Protein AF-A0A7D7VGT2-F1 (afdb_monomer)

Solvent-accessible surface area (backbone atoms only — not comparable to full-atom values): 5746 Å² total; per-residue (Å²): 115,57,35,35,56,78,41,27,83,41,61,41,35,40,81,72,52,59,53,30,30,29,39,37,37,34,20,82,39,66,64,40,29,50,34,62,68,66,17,54,60,53,69,56,52,22,63,74,66,74,38,88,78,59,71,83,62,66,47,75,41,70,96,66,16,30,41,35,38,67,41,68,49,95,38,51,62,89,40,98,76,40,71,94,38,46,87,70,46,55,27,55,60,54,31,70,40,63,24,44,79,75,127

Mean predicted aligned error: 5.71 Å

pLDDT: mean 81.63, std 9.76, range [43.47, 93.12]

Radius of gyration: 13.16 Å; Cα contacts (8 Å, |Δi|>4): 197; chains: 1; bounding box: 27×25×45 Å

Nearest PDB structures (foldseek):
  7c5z-assembly1_A  TM=5.888E-01  e=7.001E+00  Sprivivirus cyprinus
  5lzy-assembly1_ii  TM=3.119E-01  e=4.161E+00  Homo sapiens

Structure (mmCIF, N/CA/C/O backbone):
data_AF-A0A7D7VGT2-F1
#
_entry.id   AF-A0A7D7VGT2-F1
#
loop_
_atom_site.group_PDB
_atom_site.id
_atom_site.type_symbol
_atom_site.label_atom_id
_atom_site.label_alt_id
_atom_site.label_comp_id
_atom_site.label_asym_id
_atom_site.label_entity_id
_atom_site.label_seq_id
_atom_site.pdbx_PDB_ins_code
_atom_site.Cartn_x
_atom_site.Cartn_y
_atom_site.Cartn_z
_atom_site.occupancy
_atom_site.B_iso_or_equiv
_atom_site.auth_seq_id
_atom_site.auth_comp_id
_atom_site.auth_asym_id
_atom_site.auth_atom_id
_atom_site.pdbx_PDB_model_num
ATOM 1 N N . MET A 1 1 ? -4.938 -12.562 13.745 1.00 63.31 1 MET A N 1
ATOM 2 C CA . MET A 1 1 ? -4.412 -11.281 13.236 1.00 63.31 1 MET A CA 1
ATOM 3 C C . MET A 1 1 ? -5.458 -10.786 12.263 1.00 63.31 1 MET A C 1
ATOM 5 O O . MET A 1 1 ? -5.850 -11.618 11.457 1.00 63.31 1 MET A O 1
ATOM 9 N N . PRO A 1 2 ? -6.015 -9.575 12.423 1.00 77.31 2 PRO A N 1
ATOM 10 C CA . PRO A 1 2 ? -6.930 -9.043 11.421 1.00 77.31 2 PRO A CA 1
ATOM 11 C C . PRO A 1 2 ? -6.159 -8.706 10.145 1.00 77.31 2 PRO A C 1
ATOM 13 O O . PRO A 1 2 ? -4.984 -8.328 10.215 1.00 77.31 2 PRO A O 1
ATOM 16 N N . ASP A 1 3 ? -6.820 -8.837 9.007 1.00 82.50 3 ASP A N 1
ATOM 17 C CA . ASP A 1 3 ? -6.311 -8.326 7.742 1.00 82.50 3 ASP A CA 1
ATOM 18 C C . ASP A 1 3 ? -6.647 -6.841 7.614 1.00 82.50 3 ASP A C 1
ATOM 20 O O . ASP A 1 3 ? -7.514 -6.302 8.308 1.00 82.50 3 ASP A O 1
ATOM 24 N N . ILE A 1 4 ? -5.938 -6.127 6.742 1.00 79.88 4 ILE A N 1
ATOM 25 C CA . ILE A 1 4 ? -6.228 -4.710 6.512 1.00 79.88 4 ILE A CA 1
ATOM 26 C C . ILE A 1 4 ? -7.650 -4.527 5.972 1.00 79.88 4 ILE A C 1
ATOM 28 O O . ILE A 1 4 ? -8.268 -3.511 6.279 1.00 79.88 4 ILE A O 1
ATOM 32 N N . CYS A 1 5 ? -8.203 -5.496 5.240 1.00 78.94 5 CYS A N 1
ATOM 33 C CA . CYS A 1 5 ? -9.600 -5.490 4.802 1.00 78.94 5 CYS A CA 1
ATOM 34 C C . CYS A 1 5 ? -10.609 -5.506 5.964 1.00 78.94 5 CYS A C 1
ATOM 36 O O . CYS A 1 5 ? -11.707 -4.980 5.804 1.00 78.94 5 CYS A O 1
ATOM 38 N N . ASP A 1 6 ? -10.230 -6.026 7.136 1.00 83.25 6 ASP A N 1
ATOM 39 C CA . ASP A 1 6 ? -11.093 -6.056 8.321 1.00 83.25 6 ASP A CA 1
ATOM 40 C C . ASP A 1 6 ? -11.163 -4.693 9.034 1.00 83.25 6 ASP A C 1
ATOM 42 O O . ASP A 1 6 ? -12.036 -4.478 9.872 1.00 83.25 6 ASP A O 1
ATOM 46 N N . ILE A 1 7 ? -10.230 -3.773 8.742 1.00 86.06 7 ILE A N 1
ATOM 47 C CA . ILE A 1 7 ? -10.082 -2.487 9.458 1.00 86.06 7 ILE A CA 1
ATOM 48 C C . ILE A 1 7 ? -10.057 -1.251 8.545 1.00 86.06 7 ILE A C 1
ATOM 50 O O . ILE A 1 7 ? -10.284 -0.127 9.003 1.00 86.06 7 ILE A O 1
ATOM 54 N N . ALA A 1 8 ? -9.776 -1.425 7.255 1.00 85.62 8 ALA A N 1
ATOM 55 C CA . ALA A 1 8 ? -9.831 -0.378 6.248 1.00 85.62 8 ALA A CA 1
ATOM 56 C C . ALA A 1 8 ? -11.116 -0.515 5.427 1.00 85.62 8 ALA A C 1
ATOM 58 O O . ALA A 1 8 ? -11.316 -1.493 4.716 1.00 85.62 8 ALA A O 1
ATOM 59 N N . GLN A 1 9 ? -11.953 0.520 5.450 1.00 88.75 9 GLN A N 1
ATOM 60 C CA . GLN A 1 9 ? -13.186 0.590 4.662 1.00 88.75 9 GLN A CA 1
ATOM 61 C C . GLN A 1 9 ? -12.912 0.682 3.158 1.00 88.75 9 GLN A C 1
ATOM 63 O O . GLN A 1 9 ? -13.765 0.360 2.330 1.00 88.75 9 GLN A O 1
ATOM 68 N N . LYS A 1 10 ? -11.734 1.197 2.792 1.00 88.88 10 LYS A N 1
ATOM 69 C CA . LYS A 1 10 ? -11.325 1.367 1.401 1.00 88.88 10 LYS A CA 1
ATOM 70 C C . LYS A 1 10 ? -9.809 1.380 1.283 1.00 88.88 10 LYS A C 1
ATOM 72 O O . LYS A 1 10 ? -9.131 2.022 2.083 1.00 88.88 10 LYS A O 1
ATOM 77 N N . ALA A 1 11 ? -9.293 0.770 0.224 1.00 89.75 11 ALA A N 1
ATOM 78 C CA . ALA A 1 11 ? -7.947 1.022 -0.266 1.00 89.75 11 ALA A CA 1
ATOM 79 C C . ALA A 1 11 ? -8.001 1.671 -1.649 1.00 89.75 11 ALA A C 1
ATOM 81 O O . ALA A 1 11 ? -8.916 1.420 -2.437 1.00 89.75 11 ALA A O 1
ATOM 82 N N . ARG A 1 12 ? -7.040 2.544 -1.933 1.00 89.44 12 ARG A N 1
ATOM 83 C CA . ARG A 1 12 ? -6.819 3.130 -3.259 1.00 89.44 12 ARG A CA 1
ATOM 84 C C . ARG A 1 12 ? -5.334 3.150 -3.542 1.00 89.44 12 ARG A C 1
ATOM 86 O O . ARG A 1 12 ? -4.564 3.340 -2.610 1.00 89.44 12 ARG A O 1
ATOM 93 N N . ALA A 1 13 ? -4.952 3.026 -4.801 1.00 88.06 13 ALA A N 1
ATOM 94 C CA . ALA A 1 13 ? -3.611 3.352 -5.235 1.00 88.06 13 ALA A CA 1
ATOM 95 C C . ALA A 1 13 ? -3.684 4.545 -6.182 1.00 88.06 13 ALA A C 1
ATOM 97 O O . ALA A 1 13 ? -4.721 4.836 -6.786 1.00 88.06 13 ALA A O 1
ATOM 98 N N . LYS A 1 14 ? -2.622 5.341 -6.177 1.00 85.88 14 LYS A N 1
ATOM 99 C CA . LYS A 1 14 ? -2.522 6.549 -6.985 1.00 85.88 14 LYS A CA 1
ATOM 100 C C . LYS A 1 14 ? -1.068 6.797 -7.331 1.00 85.88 14 LYS A C 1
ATOM 102 O O . LYS A 1 14 ? -0.202 6.655 -6.474 1.00 85.88 14 LYS A O 1
ATOM 107 N N . ILE A 1 15 ? -0.829 7.250 -8.556 1.00 86.62 15 ILE A N 1
ATOM 108 C CA . ILE A 1 15 ? 0.468 7.775 -8.987 1.00 86.62 15 ILE A CA 1
ATOM 109 C C . ILE A 1 15 ? 0.893 8.901 -8.039 1.00 86.62 15 ILE A C 1
ATOM 111 O O . ILE A 1 15 ? 0.152 9.875 -7.860 1.00 86.62 15 ILE A O 1
ATOM 115 N N . ALA A 1 16 ? 2.083 8.774 -7.457 1.00 84.44 16 ALA A N 1
ATOM 116 C CA . ALA A 1 16 ? 2.720 9.855 -6.715 1.00 84.44 16 ALA A CA 1
ATOM 117 C C . ALA A 1 16 ? 3.726 10.592 -7.606 1.00 84.44 16 ALA A C 1
ATOM 119 O O . ALA A 1 16 ? 3.738 11.822 -7.622 1.00 84.44 16 ALA A O 1
ATOM 120 N N . ASP A 1 17 ? 4.498 9.840 -8.391 1.00 84.88 17 ASP A N 1
ATOM 121 C CA . ASP A 1 17 ? 5.413 10.325 -9.424 1.00 84.88 17 ASP A CA 1
ATOM 122 C C . ASP A 1 17 ? 5.761 9.167 -10.405 1.00 84.88 17 ASP A C 1
ATOM 124 O O . ASP A 1 17 ? 5.227 8.064 -10.258 1.00 84.88 17 ASP A O 1
ATOM 128 N N . PRO A 1 18 ? 6.636 9.362 -11.415 1.00 87.00 18 PRO A N 1
ATOM 129 C CA . PRO A 1 18 ? 6.974 8.305 -12.376 1.00 87.00 18 PRO A CA 1
ATOM 130 C C . PRO A 1 18 ? 7.673 7.059 -11.804 1.00 87.00 18 PRO A C 1
ATOM 132 O O . PRO A 1 18 ? 7.791 6.064 -12.517 1.00 87.00 18 PRO A O 1
ATOM 135 N N . PHE A 1 19 ? 8.168 7.100 -10.568 1.00 86.06 19 PHE A N 1
ATOM 136 C CA . PHE A 1 19 ? 8.906 6.026 -9.891 1.00 86.06 19 PHE A CA 1
ATOM 137 C C . PHE A 1 19 ? 8.173 5.481 -8.660 1.00 86.06 19 PHE A C 1
ATOM 139 O O . PHE A 1 19 ? 8.544 4.418 -8.161 1.00 86.06 19 PHE A O 1
ATOM 146 N N . TRP A 1 20 ? 7.140 6.180 -8.186 1.00 86.31 20 TRP A N 1
ATOM 147 C CA . TRP A 1 20 ? 6.411 5.862 -6.964 1.00 86.31 20 TRP A CA 1
ATOM 148 C C . TRP A 1 20 ? 4.896 5.892 -7.179 1.00 86.31 20 TRP A C 1
ATOM 150 O O . TRP A 1 20 ? 4.335 6.818 -7.770 1.00 86.31 20 TRP A O 1
ATOM 160 N N . GLU A 1 21 ? 4.201 4.920 -6.599 1.00 86.94 21 GLU A N 1
ATOM 161 C CA . GLU A 1 21 ? 2.761 5.026 -6.346 1.00 86.94 21 GLU A CA 1
ATOM 162 C C . GLU A 1 21 ? 2.515 5.069 -4.845 1.00 86.94 21 GLU A C 1
ATOM 164 O O . GLU A 1 21 ? 3.357 4.673 -4.050 1.00 86.94 21 GLU A O 1
ATOM 169 N N . THR A 1 22 ? 1.351 5.545 -4.430 1.00 88.12 22 THR A N 1
ATOM 170 C CA . THR A 1 22 ? 0.914 5.461 -3.039 1.00 88.12 22 THR A CA 1
ATOM 171 C C . THR A 1 22 ? -0.275 4.543 -2.931 1.00 88.12 22 THR A C 1
ATOM 173 O O . THR A 1 22 ? -1.252 4.765 -3.642 1.00 88.12 22 THR A O 1
ATOM 176 N N . VAL A 1 23 ? -0.231 3.602 -1.991 1.00 89.19 23 VAL A N 1
ATOM 177 C CA . VAL A 1 23 ? -1.425 2.927 -1.484 1.00 89.19 23 VAL A CA 1
ATOM 178 C C . VAL A 1 23 ? -1.941 3.678 -0.262 1.00 89.19 23 VAL A C 1
ATOM 180 O O . VAL A 1 23 ? -1.230 3.868 0.726 1.00 89.19 23 VAL A O 1
ATOM 183 N N . ASP A 1 24 ? -3.202 4.074 -0.335 1.00 91.06 24 ASP A N 1
ATOM 184 C CA . ASP A 1 24 ? -3.940 4.786 0.692 1.00 91.06 24 ASP A CA 1
ATOM 185 C C . ASP A 1 24 ? -4.984 3.856 1.316 1.00 91.06 24 ASP A C 1
ATOM 187 O O . ASP A 1 24 ? -5.930 3.441 0.641 1.00 91.06 24 ASP A O 1
ATOM 191 N N . ASN A 1 25 ? -4.865 3.579 2.614 1.00 91.25 25 ASN A N 1
ATOM 192 C CA . ASN A 1 25 ? -5.852 2.811 3.373 1.00 91.25 25 ASN A CA 1
ATOM 193 C C . ASN A 1 25 ? -6.698 3.754 4.235 1.00 91.25 25 ASN A C 1
ATOM 195 O O . ASN A 1 25 ? -6.176 4.411 5.137 1.00 91.25 25 ASN A O 1
ATOM 199 N N . PHE A 1 26 ? -7.998 3.802 3.957 1.00 92.88 26 PHE A N 1
ATOM 200 C CA . PHE A 1 26 ? -8.993 4.595 4.676 1.00 92.88 26 PHE A CA 1
ATOM 201 C C . PHE A 1 26 ? -9.576 3.737 5.796 1.00 92.88 26 PHE A C 1
ATOM 203 O O . PHE A 1 26 ? -10.290 2.774 5.519 1.00 92.88 26 PHE A O 1
ATOM 210 N N . CYS A 1 27 ? -9.241 4.058 7.041 1.00 92.06 27 CYS A N 1
ATOM 211 C CA . CYS A 1 27 ? -9.730 3.342 8.217 1.00 92.06 27 CYS A CA 1
ATOM 212 C C . CYS A 1 27 ? -11.009 3.999 8.747 1.00 92.06 27 CYS A C 1
ATOM 214 O O . CYS A 1 27 ? -11.219 5.196 8.553 1.00 92.06 27 CYS A O 1
ATOM 216 N N . GLU A 1 28 ? -11.855 3.216 9.416 1.00 89.81 28 GLU A N 1
ATOM 217 C CA . GLU A 1 28 ? -13.110 3.712 9.995 1.00 89.81 28 GLU A CA 1
ATOM 218 C C . GLU A 1 28 ? -12.866 4.747 11.100 1.00 89.81 28 GLU A C 1
ATOM 220 O O . GLU A 1 28 ? -13.454 5.830 11.096 1.00 89.81 28 GLU A O 1
ATOM 225 N N . ASP A 1 29 ? -11.946 4.439 12.012 1.00 90.88 29 ASP A N 1
ATOM 226 C CA . ASP A 1 29 ? -11.653 5.254 13.183 1.00 90.88 29 ASP A CA 1
ATOM 227 C C . ASP A 1 29 ? -10.143 5.355 13.475 1.00 90.88 29 ASP A C 1
ATOM 229 O O . ASP A 1 29 ? -9.286 4.808 12.766 1.00 90.88 29 ASP A O 1
ATOM 233 N N . ALA A 1 30 ? -9.817 6.110 14.525 1.00 90.62 30 ALA A N 1
ATOM 234 C CA . ALA A 1 30 ? -8.445 6.354 14.949 1.00 90.62 30 ALA A CA 1
ATOM 235 C C . ALA A 1 30 ? -7.754 5.091 15.496 1.00 90.62 30 ALA A C 1
ATOM 237 O O . ALA A 1 30 ? -6.536 4.963 15.365 1.00 90.62 30 ALA A O 1
ATOM 238 N N . GLU A 1 31 ? -8.502 4.149 16.075 1.00 89.62 31 GLU A N 1
ATOM 239 C CA . GLU A 1 31 ? -7.947 2.902 16.612 1.00 89.62 31 GLU A CA 1
ATOM 240 C C . GLU A 1 31 ? -7.580 1.938 15.478 1.00 89.62 31 GLU A C 1
ATOM 242 O O . GLU A 1 31 ? -6.471 1.398 15.454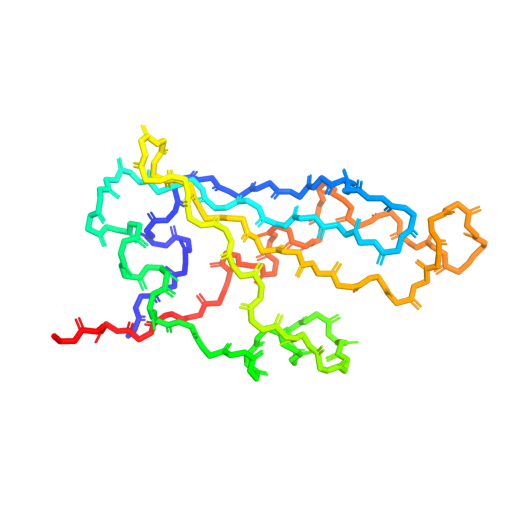 1.00 89.62 31 GLU A O 1
ATOM 247 N N . ALA A 1 32 ? -8.454 1.798 14.479 1.00 89.31 32 ALA A N 1
ATOM 248 C CA . ALA A 1 32 ? -8.188 1.072 13.243 1.00 89.31 32 ALA A CA 1
ATOM 249 C C . ALA A 1 32 ? -6.991 1.675 12.494 1.00 89.31 32 ALA A C 1
ATOM 251 O O . ALA A 1 32 ? -6.089 0.948 12.066 1.00 89.31 32 ALA A O 1
ATOM 252 N N . ASN A 1 33 ? -6.922 3.007 12.404 1.00 90.00 33 ASN A N 1
ATOM 253 C CA . ASN A 1 33 ? -5.775 3.705 11.830 1.00 90.00 33 ASN A CA 1
ATOM 254 C C . ASN A 1 33 ? -4.482 3.417 12.612 1.00 90.00 33 ASN A C 1
ATOM 256 O O . ASN A 1 33 ? -3.464 3.056 12.021 1.00 90.00 33 ASN A O 1
ATOM 260 N N . LYS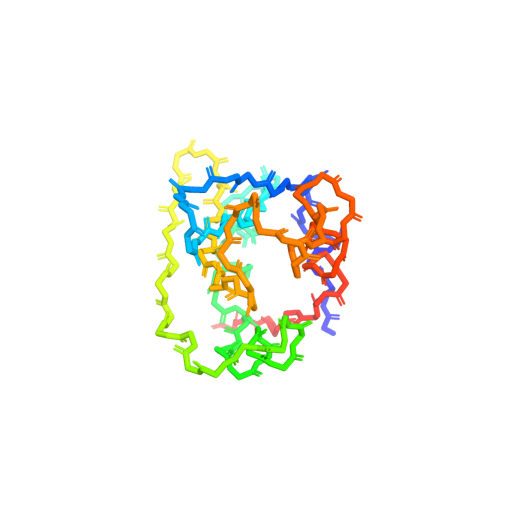 A 1 34 ? -4.510 3.492 13.945 1.00 88.06 34 LYS A N 1
ATOM 261 C CA . LYS A 1 34 ? -3.343 3.184 14.780 1.00 88.06 34 LYS A CA 1
ATOM 262 C C . LYS A 1 34 ? -2.883 1.737 14.591 1.00 88.06 34 LYS A C 1
ATOM 264 O O . LYS A 1 34 ? -1.692 1.516 14.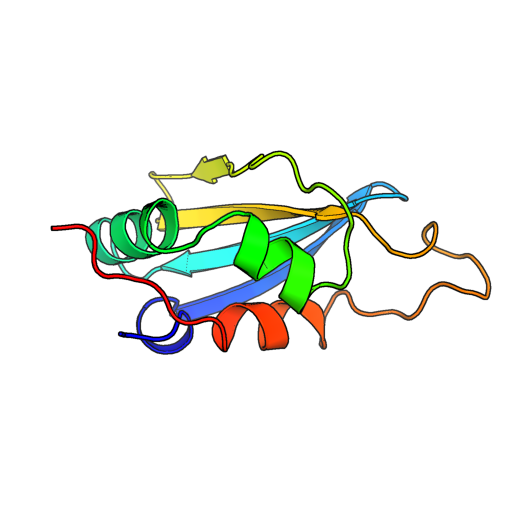377 1.00 88.06 34 LYS A O 1
ATOM 269 N N . CYS A 1 35 ? -3.813 0.780 14.594 1.00 87.50 35 CYS A N 1
ATOM 270 C CA . CYS A 1 35 ? -3.531 -0.640 14.371 1.00 87.50 35 CYS A CA 1
ATOM 271 C C . CYS A 1 35 ? -2.908 -0.890 12.991 1.00 87.50 35 CYS A C 1
ATOM 273 O O . CYS A 1 35 ? -1.903 -1.586 12.878 1.00 87.50 35 CYS A O 1
ATOM 275 N N . ASN A 1 36 ? -3.458 -0.281 11.940 1.00 86.56 36 ASN A N 1
ATOM 276 C CA . ASN A 1 36 ? -2.933 -0.393 10.581 1.00 86.56 36 ASN A CA 1
ATOM 277 C C . ASN A 1 36 ? -1.532 0.248 10.457 1.00 86.56 36 ASN A C 1
AT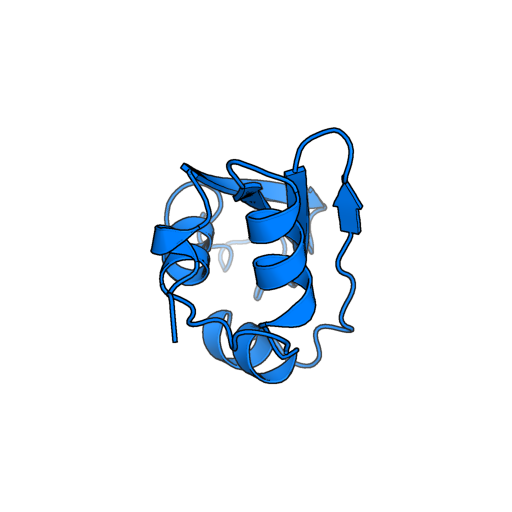OM 279 O O . ASN A 1 36 ? -0.653 -0.261 9.756 1.00 86.56 36 ASN A O 1
ATOM 283 N N . SER A 1 37 ? -1.287 1.352 11.170 1.00 85.56 37 SER A N 1
ATOM 284 C CA . SER A 1 37 ? -0.008 2.067 11.130 1.00 85.56 37 SER A CA 1
ATOM 285 C C . SER A 1 37 ? 1.120 1.307 11.830 1.00 85.56 37 SER A C 1
ATOM 287 O O . SER A 1 37 ? 2.251 1.341 11.340 1.00 85.56 37 SER A O 1
ATOM 289 N N . SER A 1 38 ? 0.847 0.652 12.963 1.00 84.75 38 SER A N 1
ATOM 290 C CA . SER A 1 38 ? 1.858 -0.056 13.765 1.00 84.75 38 SER A CA 1
ATOM 291 C C . SER A 1 38 ? 1.945 -1.557 13.479 1.00 84.75 38 SER A C 1
ATOM 293 O O . SER A 1 38 ? 2.986 -2.155 13.729 1.00 84.75 38 SER A O 1
ATOM 295 N N . GLY A 1 39 ? 0.888 -2.165 12.937 1.00 82.50 39 GLY A N 1
ATOM 296 C CA . GLY A 1 39 ? 0.761 -3.618 12.804 1.00 82.50 39 GLY A CA 1
ATOM 297 C C . GLY A 1 39 ? 1.444 -4.248 11.590 1.00 82.50 39 GLY A C 1
ATOM 298 O O . GLY A 1 39 ? 1.415 -5.4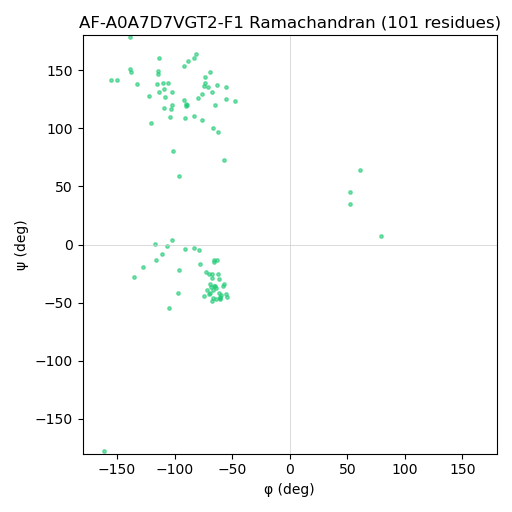66 11.457 1.00 82.50 39 GLY A O 1
ATOM 299 N N . LEU A 1 40 ? 2.052 -3.457 10.705 1.00 80.56 40 LEU A N 1
ATOM 300 C CA . LEU A 1 40 ? 2.787 -3.953 9.537 1.00 80.56 40 LEU A CA 1
ATOM 301 C C . LEU A 1 40 ? 4.288 -3.736 9.700 1.00 80.56 40 LEU A C 1
ATOM 303 O O . LEU A 1 40 ? 4.711 -2.632 10.046 1.00 80.56 40 LEU A O 1
ATOM 307 N N . GLU A 1 41 ? 5.101 -4.713 9.315 1.00 78.88 41 GLU A N 1
ATOM 308 C CA . GLU A 1 41 ? 6.543 -4.524 9.118 1.00 78.88 41 GLU A CA 1
ATOM 309 C C . GLU A 1 41 ? 6.862 -4.060 7.688 1.00 78.88 41 GLU A C 1
ATOM 311 O O . GLU A 1 41 ? 6.075 -4.263 6.764 1.00 78.88 41 GLU A O 1
ATOM 316 N N . ALA A 1 42 ? 8.023 -3.427 7.490 1.00 76.31 42 ALA A N 1
ATOM 317 C CA . ALA A 1 42 ? 8.507 -3.038 6.155 1.00 76.31 42 ALA A CA 1
ATOM 318 C C . ALA A 1 42 ? 8.709 -4.257 5.250 1.00 76.31 42 ALA A C 1
ATOM 320 O O . ALA A 1 42 ? 8.304 -4.261 4.096 1.00 76.31 42 ALA A O 1
ATOM 321 N N . SER A 1 43 ? 9.274 -5.316 5.833 1.00 79.50 43 SER A N 1
ATOM 322 C CA . SER A 1 43 ? 9.595 -6.590 5.191 1.00 79.50 43 SER A CA 1
ATOM 323 C C . SER A 1 43 ? 8.377 -7.260 4.546 1.00 79.50 43 SER A C 1
ATOM 325 O O . SER A 1 43 ? 8.502 -7.916 3.512 1.00 79.50 43 SER A O 1
ATOM 327 N N . VAL A 1 44 ? 7.194 -7.090 5.145 1.00 82.06 44 VAL A N 1
ATOM 328 C CA . VAL A 1 44 ? 5.924 -7.609 4.623 1.00 82.06 44 VAL A CA 1
ATOM 329 C C . VAL A 1 44 ? 5.514 -6.848 3.364 1.00 82.06 44 VAL A C 1
ATOM 331 O O . VAL A 1 44 ? 5.119 -7.475 2.387 1.00 82.06 44 VAL A O 1
ATOM 334 N N . LEU A 1 45 ? 5.660 -5.518 3.363 1.00 79.75 45 LEU A N 1
ATOM 335 C CA . LEU A 1 45 ? 5.375 -4.681 2.194 1.00 79.75 45 LEU A CA 1
ATOM 336 C C . LEU A 1 45 ? 6.367 -4.963 1.061 1.00 79.75 45 LEU A C 1
ATOM 338 O O . LEU A 1 45 ? 5.940 -5.191 -0.065 1.00 79.75 45 LEU A O 1
ATOM 342 N N . ASP A 1 46 ? 7.662 -5.036 1.374 1.00 79.62 46 ASP A N 1
ATOM 343 C CA . ASP A 1 46 ? 8.715 -5.344 0.400 1.00 79.62 46 ASP A CA 1
ATOM 344 C C . ASP A 1 46 ? 8.438 -6.656 -0.339 1.00 79.62 46 ASP A C 1
ATOM 346 O O . ASP A 1 46 ? 8.521 -6.721 -1.563 1.00 79.62 46 ASP A O 1
ATOM 350 N N . ARG A 1 47 ? 8.041 -7.698 0.402 1.00 82.31 47 ARG A N 1
ATOM 351 C CA . ARG A 1 47 ? 7.690 -8.996 -0.182 1.00 82.31 47 ARG A CA 1
ATOM 352 C C . ARG A 1 47 ? 6.399 -8.942 -0.995 1.00 82.31 47 ARG A C 1
ATOM 354 O O . ARG A 1 47 ? 6.328 -9.580 -2.038 1.00 82.31 47 ARG A O 1
ATOM 361 N N . ALA A 1 48 ? 5.380 -8.244 -0.502 1.00 82.56 48 ALA A N 1
ATOM 362 C CA . ALA A 1 48 ? 4.070 -8.198 -1.146 1.00 82.56 48 ALA A CA 1
ATOM 363 C C . ALA A 1 48 ? 4.090 -7.433 -2.476 1.00 82.56 48 ALA A C 1
ATOM 365 O O . ALA A 1 48 ? 3.370 -7.802 -3.400 1.00 82.56 48 ALA A O 1
ATOM 366 N N . PHE A 1 49 ? 4.921 -6.394 -2.572 1.00 79.69 49 PHE A N 1
ATOM 367 C CA . PHE A 1 49 ? 5.026 -5.542 -3.759 1.00 79.69 49 PHE A CA 1
ATOM 368 C C . PHE A 1 49 ? 6.255 -5.834 -4.629 1.00 79.69 49 PHE A C 1
ATOM 370 O O . PHE A 1 49 ? 6.464 -5.135 -5.614 1.00 79.69 49 PHE A O 1
ATOM 377 N N . ASP A 1 50 ? 7.043 -6.860 -4.289 1.00 78.88 50 ASP A N 1
ATOM 378 C CA . ASP A 1 50 ? 8.295 -7.224 -4.971 1.00 78.88 50 ASP A CA 1
ATOM 379 C C . ASP A 1 50 ? 9.266 -6.034 -5.106 1.00 78.88 50 ASP A C 1
ATOM 381 O O . ASP A 1 50 ? 9.835 -5.752 -6.160 1.00 78.88 50 ASP A O 1
ATOM 385 N N . THR A 1 51 ? 9.433 -5.286 -4.011 1.00 75.00 51 THR A N 1
ATOM 386 C CA . THR A 1 51 ? 10.298 -4.101 -3.958 1.00 75.00 51 THR A CA 1
ATOM 387 C C . THR A 1 51 ? 11.459 -4.311 -2.997 1.00 75.00 51 THR A C 1
ATOM 389 O O . THR A 1 51 ? 11.281 -4.806 -1.886 1.00 75.00 51 THR A O 1
ATOM 392 N N . THR A 1 52 ? 12.660 -3.879 -3.379 1.00 65.12 52 THR A N 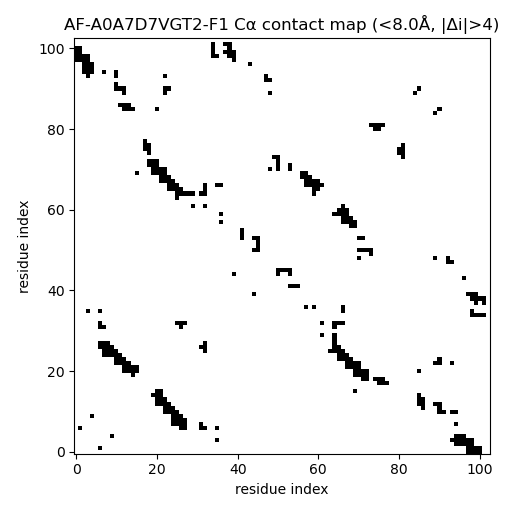1
ATOM 393 C CA . THR A 1 52 ? 13.836 -3.919 -2.502 1.00 65.12 52 THR A CA 1
ATOM 394 C C . THR A 1 52 ? 13.962 -2.625 -1.704 1.00 65.12 52 THR A C 1
ATOM 396 O O . THR A 1 52 ? 14.183 -1.573 -2.296 1.00 65.12 52 THR A O 1
ATOM 399 N N . GLN A 1 53 ? 13.910 -2.721 -0.372 1.00 60.31 53 GLN A N 1
ATOM 400 C CA . GLN A 1 53 ? 14.120 -1.609 0.563 1.00 60.31 53 GLN A CA 1
ATOM 401 C C . GLN A 1 53 ? 13.112 -0.465 0.423 1.00 60.31 53 GLN A C 1
ATOM 403 O O . GLN A 1 53 ? 13.489 0.688 0.187 1.00 60.31 53 GLN A O 1
ATOM 408 N N . GLN A 1 54 ? 11.835 -0.728 0.697 1.00 61.44 54 GLN A N 1
ATOM 409 C CA . GLN A 1 54 ? 10.990 0.369 1.142 1.00 61.44 54 GLN A CA 1
ATOM 410 C C . GLN A 1 54 ? 11.476 0.820 2.512 1.00 61.44 54 GLN A C 1
ATOM 412 O O . GLN A 1 54 ? 11.172 0.238 3.556 1.00 61.44 54 GLN A O 1
ATOM 417 N N . THR A 1 55 ? 12.235 1.915 2.524 1.00 55.94 55 THR A N 1
ATOM 418 C CA . THR A 1 55 ? 12.322 2.760 3.711 1.00 55.94 55 THR A CA 1
ATOM 419 C C . THR A 1 55 ? 10.883 2.984 4.160 1.00 55.94 55 THR A C 1
ATOM 421 O O . THR A 1 55 ? 10.078 3.409 3.336 1.00 55.94 55 THR A O 1
ATOM 424 N N . LEU A 1 56 ? 10.542 2.638 5.407 1.00 58.97 56 LEU A N 1
ATOM 425 C CA . LEU A 1 56 ? 9.201 2.767 5.997 1.00 58.97 56 LEU A CA 1
ATOM 426 C C . LEU A 1 56 ? 8.707 4.216 5.943 1.00 58.97 56 LEU A C 1
ATOM 428 O O . LEU A 1 56 ? 8.654 4.913 6.952 1.00 58.97 56 LEU A O 1
ATOM 432 N N . ASN A 1 57 ? 8.342 4.695 4.766 1.00 66.56 57 ASN A N 1
ATOM 433 C CA . ASN A 1 57 ? 8.007 6.082 4.544 1.00 66.56 57 ASN A CA 1
ATOM 434 C C . ASN A 1 57 ? 6.489 6.207 4.639 1.00 66.56 57 ASN A C 1
ATOM 436 O O . ASN A 1 57 ? 5.803 6.531 3.683 1.00 66.56 57 ASN A O 1
ATOM 440 N N . ARG A 1 58 ? 5.936 5.833 5.794 1.00 80.94 58 ARG A N 1
ATOM 441 C CA . ARG A 1 58 ? 4.490 5.882 6.035 1.00 80.94 58 ARG A CA 1
ATOM 442 C C . ARG A 1 58 ? 4.103 7.311 6.375 1.00 80.94 58 ARG A C 1
ATOM 444 O O . ARG A 1 58 ? 4.633 7.877 7.328 1.00 80.94 58 ARG A O 1
ATOM 451 N N . ALA A 1 59 ? 3.133 7.864 5.659 1.00 85.62 59 ALA A N 1
ATOM 452 C CA . ALA A 1 59 ? 2.511 9.122 6.047 1.00 85.62 59 ALA A CA 1
ATOM 453 C C . ALA A 1 59 ? 1.135 8.831 6.652 1.00 85.62 59 ALA A C 1
ATOM 455 O O . ALA A 1 59 ? 0.212 8.417 5.949 1.00 85.62 59 ALA A O 1
ATOM 456 N N . ASN A 1 60 ? 1.003 9.034 7.964 1.00 88.19 60 ASN A N 1
ATOM 457 C CA . ASN A 1 60 ? -0.288 8.950 8.639 1.00 88.19 60 ASN A CA 1
ATOM 458 C C . ASN A 1 60 ? -0.983 10.318 8.627 1.00 88.19 60 ASN A C 1
ATOM 460 O O . ASN A 1 60 ? -0.472 11.289 9.186 1.00 88.19 60 ASN A O 1
ATOM 464 N N . ILE A 1 61 ? -2.165 10.381 8.019 1.00 90.50 61 ILE A N 1
ATOM 465 C CA . ILE A 1 61 ? -3.042 11.550 8.025 1.00 90.50 61 ILE A CA 1
ATOM 466 C C . ILE A 1 61 ? -4.145 11.294 9.055 1.00 90.50 61 ILE A C 1
ATOM 468 O O . ILE A 1 61 ? -5.266 10.904 8.721 1.00 90.50 61 ILE A O 1
ATOM 472 N N . ALA A 1 62 ? -3.804 11.512 10.327 1.00 87.00 62 ALA A N 1
ATOM 473 C CA . ALA A 1 62 ? -4.657 11.166 11.464 1.00 87.00 62 ALA A CA 1
ATOM 474 C C . ALA A 1 62 ? -6.040 11.840 11.420 1.00 87.00 62 ALA A C 1
ATOM 476 O O . ALA A 1 62 ? -7.034 11.215 11.760 1.00 87.00 62 ALA A O 1
ATOM 477 N N . CYS A 1 63 ? -6.138 13.084 10.935 1.00 89.31 63 CYS A N 1
ATOM 478 C CA . CYS A 1 63 ? -7.419 13.794 10.829 1.00 89.31 63 CYS A CA 1
ATOM 479 C C . CYS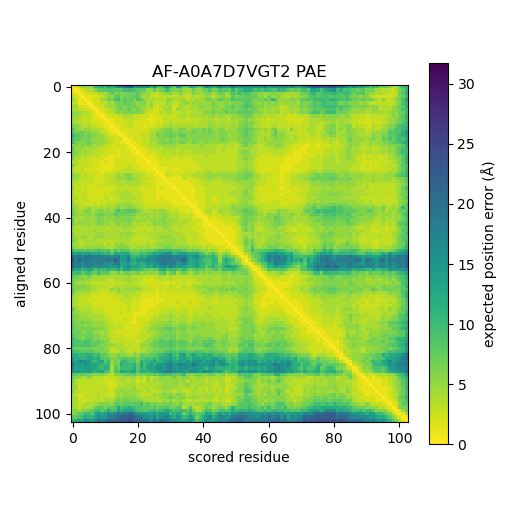 A 1 63 ? -8.405 13.176 9.822 1.00 89.31 63 CYS A C 1
ATOM 481 O O . CYS A 1 63 ? -9.576 13.543 9.829 1.00 89.31 63 CYS A O 1
ATOM 483 N N . LEU A 1 64 ? -7.942 12.260 8.963 1.00 91.44 64 LEU A N 1
ATOM 484 C CA . LEU A 1 64 ? -8.760 11.548 7.980 1.00 91.44 64 LEU A CA 1
ATOM 485 C C . LEU A 1 64 ? -8.794 10.031 8.222 1.00 91.44 64 LEU A C 1
ATOM 487 O O . LEU A 1 64 ? -9.394 9.318 7.424 1.00 91.44 64 LEU A O 1
ATOM 491 N N . ASN A 1 65 ? -8.123 9.527 9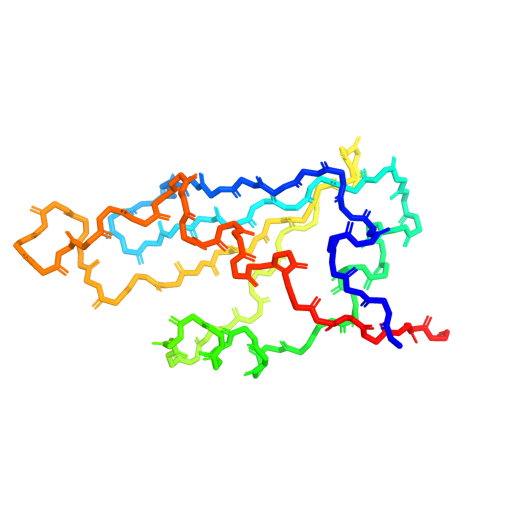.264 1.00 92.62 65 ASN A N 1
ATOM 492 C CA . ASN A 1 65 ? -7.891 8.094 9.477 1.00 92.62 65 ASN A CA 1
ATOM 493 C C . ASN A 1 65 ? -7.261 7.391 8.255 1.00 92.62 65 ASN A C 1
ATOM 495 O O . ASN A 1 65 ? -7.514 6.211 8.003 1.00 92.62 65 ASN A O 1
ATOM 499 N N . VAL A 1 66 ? -6.389 8.085 7.508 1.00 93.12 66 VAL A N 1
ATOM 500 C CA . VAL A 1 66 ? -5.741 7.544 6.298 1.00 93.12 66 VAL A CA 1
ATOM 501 C C . VAL A 1 66 ? -4.265 7.272 6.526 1.00 93.12 66 VAL A C 1
ATOM 503 O O . VAL A 1 66 ? -3.537 8.143 6.995 1.00 93.12 66 VAL A O 1
ATOM 506 N N . ILE A 1 67 ? -3.799 6.099 6.101 1.00 91.25 67 ILE A N 1
ATOM 507 C CA . ILE A 1 67 ? -2.366 5.802 5.996 1.00 91.25 67 ILE A CA 1
ATOM 508 C C . ILE A 1 67 ? -1.989 5.743 4.530 1.00 91.25 67 ILE A C 1
ATOM 510 O O . ILE A 1 67 ? -2.592 4.984 3.773 1.00 91.25 67 ILE A O 1
ATOM 514 N N . LYS A 1 68 ? -0.968 6.513 4.158 1.00 90.44 68 LYS A N 1
ATOM 515 C CA . LYS A 1 68 ? -0.353 6.474 2.835 1.00 90.44 68 LYS A CA 1
ATOM 516 C C . LYS A 1 68 ? 0.961 5.711 2.898 1.00 90.44 68 LYS A C 1
ATOM 518 O O . LYS A 1 68 ? 1.808 5.986 3.754 1.00 90.44 68 LYS A O 1
ATOM 523 N N . ARG A 1 69 ? 1.128 4.775 1.973 1.00 87.75 69 ARG A N 1
ATOM 524 C CA . ARG A 1 69 ? 2.331 3.963 1.799 1.00 87.75 69 ARG A CA 1
ATOM 525 C C . ARG A 1 69 ? 2.867 4.208 0.394 1.00 87.75 69 ARG A C 1
ATOM 527 O O . ARG A 1 69 ? 2.241 3.737 -0.551 1.00 87.75 69 ARG A O 1
ATOM 534 N N . PRO A 1 70 ? 3.947 4.984 0.231 1.00 86.44 70 PRO A N 1
ATOM 535 C CA . PRO A 1 70 ? 4.641 5.075 -1.035 1.00 86.44 70 PRO A CA 1
ATOM 536 C C . PRO A 1 70 ? 5.306 3.729 -1.312 1.00 86.44 70 PRO A C 1
ATOM 538 O O . PRO A 1 70 ? 5.974 3.169 -0.448 1.00 86.44 70 PRO A O 1
ATOM 541 N N . ILE A 1 71 ? 5.093 3.230 -2.515 1.00 84.88 71 ILE A N 1
ATOM 542 C CA . ILE A 1 71 ? 5.574 1.958 -3.023 1.00 84.88 71 ILE A CA 1
ATOM 543 C C . ILE A 1 71 ? 6.397 2.278 -4.256 1.00 84.88 71 ILE A C 1
ATOM 545 O O . ILE A 1 71 ? 5.950 3.014 -5.142 1.00 84.88 71 ILE A O 1
ATOM 549 N N . GLN A 1 72 ? 7.618 1.758 -4.287 1.00 84.00 72 GLN A N 1
ATOM 550 C CA . GLN A 1 72 ? 8.481 1.932 -5.442 1.00 84.00 72 GLN A CA 1
ATOM 551 C C . GLN A 1 72 ? 7.949 1.092 -6.600 1.00 84.00 72 GLN A C 1
ATOM 553 O O . GLN A 1 72 ? 7.602 -0.074 -6.432 1.00 84.00 72 GLN A O 1
ATOM 558 N N . ARG A 1 73 ? 7.906 1.676 -7.793 1.00 82.31 73 ARG A N 1
ATOM 559 C CA . ARG A 1 73 ? 7.524 0.940 -8.993 1.00 82.31 73 ARG A CA 1
ATOM 560 C C . ARG A 1 73 ? 8.641 0.000 -9.443 1.00 82.31 73 ARG A C 1
ATOM 562 O O . ARG A 1 73 ? 9.808 0.398 -9.416 1.00 82.31 73 ARG A O 1
ATOM 569 N N . PRO A 1 74 ? 8.294 -1.185 -9.971 1.00 80.81 74 PRO A N 1
ATOM 570 C CA . PRO A 1 74 ? 9.266 -2.060 -10.621 1.00 80.81 74 PRO A CA 1
ATOM 571 C C . PRO A 1 74 ? 9.762 -1.485 -11.962 1.00 80.81 74 PRO A C 1
ATOM 573 O O . PRO A 1 74 ? 10.875 -1.786 -12.388 1.00 80.81 74 PRO A O 1
ATOM 576 N N . ALA A 1 75 ? 8.964 -0.634 -12.619 1.00 85.44 75 ALA A N 1
ATOM 577 C CA . ALA A 1 75 ? 9.312 0.052 -13.861 1.00 85.44 75 ALA A CA 1
ATOM 578 C C . ALA A 1 75 ? 8.836 1.514 -13.849 1.00 85.44 75 ALA A C 1
ATOM 580 O O . ALA A 1 75 ? 7.836 1.857 -13.218 1.00 85.44 75 ALA A O 1
ATOM 581 N N . VAL A 1 76 ? 9.554 2.380 -14.570 1.00 87.44 76 VAL A N 1
ATOM 582 C CA . VAL A 1 76 ? 9.182 3.795 -14.723 1.00 87.44 76 VAL A CA 1
ATOM 583 C C . VAL A 1 76 ? 7.843 3.899 -15.447 1.00 87.44 76 VAL A C 1
ATOM 585 O O . VAL A 1 76 ? 7.623 3.206 -16.446 1.00 87.44 76 VAL A O 1
ATOM 588 N N . GLN A 1 77 ? 6.978 4.788 -14.964 1.00 86.12 77 GLN A N 1
ATOM 589 C CA . GLN A 1 77 ? 5.652 4.997 -15.525 1.00 86.12 77 GLN A CA 1
ATOM 590 C C . GLN A 1 77 ? 5.703 5.322 -17.027 1.00 86.12 77 GLN A C 1
ATOM 592 O O . GLN A 1 77 ? 6.498 6.155 -17.473 1.00 86.12 77 GLN A O 1
ATOM 597 N N . GLY A 1 78 ? 4.822 4.690 -17.804 1.00 84.50 78 GLY A N 1
ATOM 598 C CA . GLY A 1 78 ? 4.673 4.936 -19.242 1.00 84.50 78 GLY A CA 1
ATOM 599 C C . GLY A 1 78 ? 5.727 4.255 -20.119 1.00 84.50 78 GLY A C 1
ATOM 600 O O . GLY A 1 78 ? 5.766 4.494 -21.327 1.00 84.50 78 GLY A O 1
ATOM 601 N N . THR A 1 79 ? 6.580 3.405 -19.543 1.00 89.19 79 THR A N 1
ATOM 602 C CA . THR A 1 79 ? 7.472 2.533 -20.319 1.00 89.19 79 THR A CA 1
ATOM 603 C C . THR A 1 79 ? 6.737 1.285 -20.804 1.00 89.19 79 THR A C 1
ATOM 605 O O . THR A 1 79 ? 5.695 0.914 -20.280 1.00 89.19 79 THR A O 1
ATOM 608 N N . SER A 1 80 ? 7.298 0.571 -21.783 1.00 89.44 80 SER A N 1
ATOM 609 C CA . SER A 1 80 ? 6.728 -0.708 -22.237 1.00 89.44 80 SER A CA 1
ATOM 610 C C . SER A 1 80 ? 6.774 -1.817 -21.178 1.00 89.44 80 SER A C 1
ATOM 612 O O . SER A 1 80 ? 6.139 -2.849 -21.358 1.00 89.44 80 SER A O 1
ATOM 614 N N . ALA A 1 81 ? 7.567 -1.632 -20.119 1.00 85.75 81 ALA A N 1
ATOM 615 C CA . ALA A 1 81 ? 7.638 -2.533 -18.974 1.00 85.75 81 ALA A CA 1
ATOM 616 C C . ALA A 1 81 ? 6.652 -2.142 -17.856 1.00 85.75 81 ALA A C 1
ATOM 618 O O . ALA A 1 81 ? 6.566 -2.847 -16.854 1.00 85.75 81 ALA A O 1
ATOM 619 N N . ASP A 1 82 ? 5.937 -1.023 -18.010 1.00 83.25 82 ASP A N 1
ATOM 620 C CA . ASP A 1 82 ? 4.979 -0.531 -17.029 1.00 83.25 82 ASP A CA 1
ATOM 621 C C . ASP A 1 82 ? 3.625 -1.229 -17.191 1.00 83.25 82 ASP A C 1
ATOM 623 O O . ASP A 1 82 ? 2.909 -1.019 -18.172 1.00 83.25 82 ASP A O 1
ATOM 627 N N . PHE A 1 83 ? 3.272 -2.066 -16.216 1.00 76.50 83 PHE A N 1
ATOM 628 C CA . PHE A 1 83 ? 1.930 -2.626 -16.106 1.00 76.50 83 PHE A CA 1
ATOM 629 C C . PHE A 1 83 ? 1.071 -1.697 -15.254 1.00 76.50 83 PHE A C 1
ATOM 631 O O . PHE A 1 83 ? 1.382 -1.467 -14.083 1.00 76.50 83 PHE A O 1
ATOM 638 N N . ASP A 1 84 ? -0.028 -1.200 -15.826 1.00 70.75 84 ASP A N 1
ATOM 639 C CA . ASP A 1 84 ? -0.971 -0.334 -15.119 1.00 70.75 84 ASP A CA 1
ATOM 640 C C . ASP A 1 84 ? -1.606 -1.077 -13.932 1.00 70.75 84 ASP A C 1
ATOM 642 O O . ASP A 1 84 ? -2.545 -1.859 -14.077 1.00 70.75 84 ASP A O 1
ATOM 646 N N . SER A 1 85 ? -1.037 -0.852 -12.749 1.00 67.81 85 SER A N 1
ATOM 647 C CA . SER A 1 85 ? -1.405 -1.521 -11.498 1.00 67.81 85 SER A CA 1
ATOM 648 C C . SER A 1 85 ? -2.173 -0.596 -10.543 1.00 67.81 85 SER A C 1
ATOM 650 O O . SER A 1 85 ? -2.610 -1.039 -9.473 1.00 67.81 85 SER A O 1
ATOM 652 N N . HIS A 1 86 ? -2.378 0.663 -10.953 1.00 65.50 86 HIS A N 1
ATOM 653 C CA . HIS A 1 86 ? -2.771 1.793 -10.107 1.00 65.50 86 HIS A CA 1
ATOM 654 C C . HIS A 1 86 ? -4.165 1.681 -9.502 1.00 65.50 86 HIS A C 1
ATOM 656 O O . HIS A 1 86 ? -4.394 2.155 -8.394 1.00 65.50 86 HIS A O 1
ATOM 662 N N . GLU A 1 87 ? -5.128 1.116 -10.228 1.00 63.16 87 GLU A N 1
ATOM 663 C CA . GLU A 1 87 ? -6.520 1.088 -9.759 1.00 63.16 87 GLU A CA 1
ATOM 664 C C . GLU A 1 87 ? -7.012 -0.311 -9.380 1.00 63.16 87 GLU A C 1
ATOM 666 O O . GLU A 1 87 ? -8.103 -0.439 -8.825 1.00 63.16 87 GLU A O 1
ATOM 671 N N . THR A 1 88 ? -6.232 -1.365 -9.647 1.00 67.75 88 THR A N 1
ATOM 672 C CA . THR A 1 88 ? -6.754 -2.744 -9.582 1.00 67.75 88 THR A CA 1
ATOM 673 C C . THR A 1 88 ? -5.879 -3.769 -8.883 1.00 67.75 88 THR A C 1
ATOM 675 O O . THR A 1 88 ? -6.430 -4.738 -8.374 1.00 67.75 88 THR A O 1
ATOM 678 N N . VAL A 1 89 ? -4.553 -3.619 -8.857 1.00 78.44 89 VAL A N 1
ATOM 679 C CA . VAL A 1 89 ? -3.686 -4.677 -8.306 1.00 78.44 89 VAL A CA 1
ATOM 680 C C . VAL A 1 89 ? -3.172 -4.286 -6.930 1.00 78.44 89 VAL A C 1
ATOM 682 O O . VAL A 1 89 ? -3.373 -5.006 -5.956 1.00 78.44 89 VAL A O 1
ATOM 685 N N . TRP A 1 90 ? -2.541 -3.120 -6.814 1.00 82.56 90 TRP A N 1
ATOM 686 C CA . TRP A 1 90 ? -1.858 -2.739 -5.576 1.00 82.56 90 TRP A CA 1
ATOM 687 C C . TRP A 1 90 ? -2.781 -2.473 -4.376 1.00 82.56 90 TRP A C 1
ATOM 689 O O . TRP A 1 90 ? -2.412 -2.854 -3.262 1.00 82.56 90 TRP A O 1
ATOM 699 N N . PRO A 1 91 ? -3.985 -1.885 -4.535 1.00 80.75 91 PRO A N 1
ATOM 700 C CA . PRO A 1 91 ? -4.920 -1.734 -3.419 1.00 80.75 91 PRO A CA 1
ATOM 701 C C . PRO A 1 91 ? -5.396 -3.085 -2.880 1.00 80.75 91 PRO A C 1
ATOM 703 O O . PRO A 1 91 ? -5.542 -3.236 -1.670 1.00 80.75 91 PRO A O 1
ATOM 706 N N . GLN A 1 92 ? -5.614 -4.054 -3.771 1.00 83.94 92 GLN A N 1
ATOM 707 C CA . GLN A 1 92 ? -6.083 -5.403 -3.466 1.00 83.94 92 GLN A CA 1
ATOM 708 C C . GLN A 1 92 ? -5.015 -6.175 -2.693 1.00 83.94 92 GLN A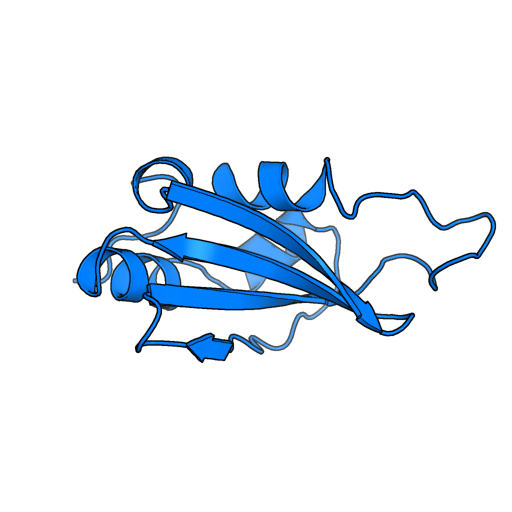 C 1
ATOM 710 O O . GLN A 1 92 ? -5.294 -6.675 -1.608 1.00 83.94 92 GLN A O 1
ATOM 715 N N . VAL A 1 93 ? -3.769 -6.153 -3.179 1.00 82.19 93 VAL A N 1
ATOM 716 C CA . VAL A 1 93 ? -2.626 -6.727 -2.452 1.00 82.19 93 VAL A CA 1
ATOM 717 C C . VAL A 1 93 ? -2.516 -6.122 -1.053 1.00 82.19 93 VAL A C 1
ATOM 719 O O . VAL A 1 93 ? -2.317 -6.842 -0.082 1.00 82.19 93 VAL A O 1
ATOM 722 N N . ALA A 1 94 ? -2.693 -4.804 -0.920 1.00 81.75 94 ALA A N 1
ATOM 723 C CA . ALA A 1 94 ? -2.580 -4.139 0.371 1.00 81.75 94 ALA A CA 1
ATOM 724 C C . ALA A 1 94 ? -3.670 -4.532 1.374 1.00 81.75 94 ALA A C 1
ATOM 726 O O . ALA A 1 94 ? -3.372 -4.629 2.561 1.00 81.75 94 ALA A O 1
ATOM 727 N N . VAL A 1 95 ? -4.925 -4.710 0.945 1.00 83.50 95 VAL A N 1
ATOM 728 C CA . VAL A 1 95 ? -6.014 -5.070 1.874 1.00 83.50 95 VAL A CA 1
ATOM 729 C C . VAL A 1 95 ? -5.929 -6.516 2.354 1.00 83.50 95 VAL A C 1
ATOM 731 O O . VAL A 1 95 ? -6.418 -6.806 3.439 1.00 83.50 95 VAL A O 1
ATOM 734 N N . GLU A 1 96 ? -5.269 -7.394 1.600 1.00 84.44 96 GLU A N 1
ATOM 735 C CA . GLU A 1 96 ? -5.031 -8.793 1.981 1.00 84.44 96 GLU A CA 1
ATOM 736 C C . GLU A 1 96 ? -3.873 -8.967 2.981 1.00 84.44 96 GLU A C 1
ATOM 738 O O . GLU A 1 96 ? -3.623 -10.070 3.460 1.00 84.44 96 GLU A O 1
ATOM 743 N N . LEU A 1 97 ? -3.146 -7.897 3.324 1.00 83.31 97 LEU A N 1
ATOM 744 C CA . LEU A 1 97 ? -2.055 -7.990 4.292 1.00 83.31 97 LEU A CA 1
ATOM 745 C C . LEU A 1 97 ? -2.578 -8.078 5.726 1.00 83.31 97 LEU A C 1
ATOM 747 O O . LEU A 1 97 ? -3.327 -7.213 6.183 1.00 83.31 97 LEU A O 1
ATOM 751 N N . SER A 1 98 ? -2.081 -9.062 6.471 1.00 81.56 98 SER A N 1
ATOM 752 C CA . SER A 1 98 ? -2.352 -9.193 7.901 1.00 81.56 98 SER A CA 1
ATOM 753 C C . SER A 1 98 ? -1.587 -8.164 8.731 1.00 81.56 98 SER A C 1
ATOM 755 O O . SER A 1 98 ? -0.383 -7.959 8.550 1.00 81.56 98 SER A O 1
ATOM 757 N N . VAL A 1 99 ? -2.267 -7.566 9.709 1.00 77.94 99 VAL A N 1
ATOM 758 C CA . VAL A 1 99 ? -1.662 -6.684 10.714 1.00 77.94 99 VAL A CA 1
ATOM 759 C C . VAL A 1 99 ? -1.565 -7.382 12.073 1.00 77.94 99 VAL A C 1
ATOM 761 O O . VAL A 1 99 ? -2.484 -8.062 12.539 1.00 77.94 99 VAL A O 1
ATOM 764 N N . TYR A 1 100 ? -0.442 -7.194 12.762 1.00 73.19 100 TYR A N 1
ATOM 765 C CA . TYR A 1 100 ? -0.334 -7.535 14.177 1.00 73.19 100 TYR A CA 1
ATOM 766 C C . TYR A 1 100 ? -1.103 -6.508 15.011 1.00 73.19 100 TYR A C 1
ATOM 768 O O . TYR A 1 100 ? -1.028 -5.304 14.770 1.00 73.19 100 TYR A O 1
ATOM 776 N N . ARG A 1 101 ? -1.823 -6.971 16.036 1.00 55.56 101 ARG A N 1
ATOM 777 C CA . ARG A 1 101 ? -2.446 -6.069 17.007 1.00 55.56 101 ARG A CA 1
ATOM 778 C C . ARG A 1 101 ? -1.345 -5.566 17.940 1.00 55.56 101 ARG A C 1
ATOM 780 O O . ARG A 1 101 ? -0.831 -6.347 18.737 1.00 55.56 101 ARG A O 1
ATOM 787 N N . ALA A 1 102 ? -0.951 -4.302 17.810 1.00 52.69 102 ALA A N 1
ATOM 788 C CA . ALA A 1 102 ? -0.055 -3.681 18.780 1.00 52.69 102 ALA A CA 1
ATOM 789 C C . ALA A 1 102 ? -0.783 -3.609 20.136 1.00 52.69 102 ALA A C 1
ATOM 791 O O . ALA A 1 102 ? -1.880 -3.052 20.200 1.00 52.69 102 ALA A O 1
ATOM 792 N N . LEU A 1 103 ? -0.212 -4.249 21.163 1.00 43.47 103 LEU A N 1
ATOM 793 C CA . LEU A 1 103 ? -0.682 -4.196 22.553 1.00 43.47 103 LEU A CA 1
ATOM 794 C C . LEU A 1 103 ? -0.455 -2.806 23.157 1.00 43.47 103 LEU A C 1
ATOM 796 O O . LEU A 1 103 ? 0.607 -2.208 22.863 1.00 43.47 103 LEU A O 1
#

Sequence (103 aa):
MPDICDIAQKARAKIADPFWETVDNFCEDAEANKCNSSGLEASVLDRAFDTTQQTLNRANIACLNVIKRPIQRPAVQGTSADFDSHETVWPQVAVELSVYRAL

Secondary structure (DSSP, 8-state):
--BGGGTEEEEEEEE-SSSEEEEEEEESSHHHHHHHHHS--HHHHHHHHT-S------EEEGGGTEEEEEEE-SS-TTSTT----TTTTHHHHHHT-B-----

Foldseek 3Di:
DDFLLVFFPFWFWADPDQFKIKIKGQGPALLSLVQLLQFDDPVLVCVLQVHDDPPQPWDQPSVRSMIIGIDTDPHGPPDPPDDPCGGPPVRVSRRRHDGDGDD